Protein AF-A0A8I1T5W2-F1 (afdb_monomer)

Secondary structure (DSSP, 8-state):
-HHHHHHHHHHHHHHHHHHHHHHH-HHHHH---HHHHHHHHHTT--SS--EEETTEEEEEETTTEEEEEEE-TTSEEEEEESS-TT-EEEEE--HHHH----

Sequence (102 aa):
MKIAGIVAAMVVTLAFLCLLVLVTRPAVLLGVSDSSLASSVNGGSTSERCQSSSGEWICPVEGVGAYRVWVDWMGCWKGVRVDDPSARIDGCIELGDIVTFD

Nearest PDB structures (foldseek):
  6ksv-assembly1_A  TM=7.015E-01  e=4.685E-01  Streptomyces albidoflavus
  6ksv-assembly2_B  TM=7.003E-01  e=1.120E+00  Streptomyces albidoflavus
  7sqc-assembly1_2I  TM=4.906E-01  e=2.222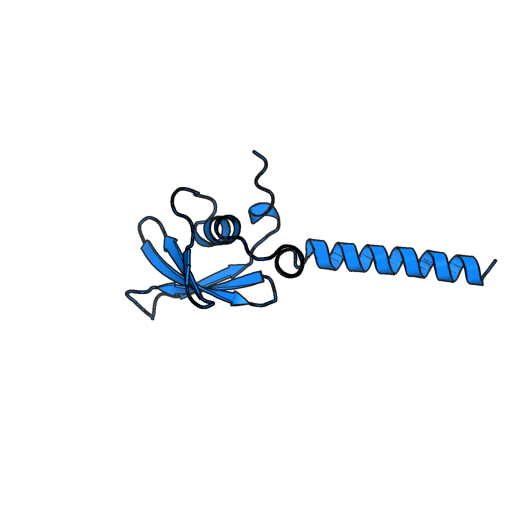E+00  Chlamydomonas reinhardtii
  4d0k-assembly1_A  TM=4.628E-01  e=1.962E+00  Thermochaetoides thermophila
  7uve-assembly1_A  TM=5.371E-01  e=3.228E+00  Drosophila melanogaster

Solvent-accessible surface area (backbone atoms only — not comparable to full-atom values): 5824 Å² total; per-residue (Å²): 113,72,67,61,54,51,52,52,49,51,54,53,52,50,53,50,50,53,49,49,46,51,73,72,29,49,38,65,77,70,55,84,46,47,61,34,52,19,22,52,76,50,73,63,56,78,89,51,64,28,44,83,54,98,89,34,30,44,32,59,33,89,99,77,48,48,23,45,32,43,70,47,83,68,30,33,36,41,29,30,28,74,91,42,78,85,49,68,50,71,54,59,65,49,70,71,42,70,57,72,82,125

Foldseek 3Di:
DVVVVVVVVVVVVVVVVVVVCCQQAVCLPPPDDQQLVQCFVQVHDRPWTWDDDPQWTWHAHPPPGIWTWHADSRQKIKTAHPVHRVDIDIDGRHPCSVDPPD

Structure (mmCIF, N/CA/C/O backbone):
data_AF-A0A8I1T5W2-F1
#
_entry.id   AF-A0A8I1T5W2-F1
#
loop_
_atom_site.group_PDB
_atom_site.id
_atom_site.type_symbol
_atom_site.label_atom_id
_atom_site.label_alt_id
_atom_site.label_comp_id
_atom_site.label_asym_id
_atom_site.label_entity_id
_atom_site.label_seq_id
_atom_site.pdbx_PDB_ins_code
_atom_site.Cartn_x
_atom_site.Cartn_y
_atom_site.Cartn_z
_atom_site.occupancy
_atom_site.B_iso_or_equiv
_atom_site.auth_seq_id
_atom_site.auth_comp_id
_atom_site.auth_asym_id
_atom_site.auth_at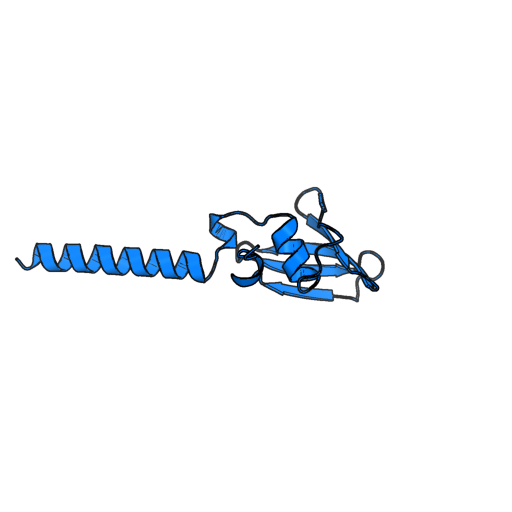om_id
_atom_site.pdbx_PDB_model_num
ATOM 1 N N . MET A 1 1 ? -22.916 -5.011 41.433 1.00 55.66 1 MET A N 1
ATOM 2 C CA . MET A 1 1 ? -21.557 -4.497 41.124 1.00 55.66 1 MET A CA 1
ATOM 3 C C . MET A 1 1 ? -20.782 -5.361 40.123 1.00 55.66 1 MET A C 1
ATOM 5 O O . MET A 1 1 ? -20.216 -4.790 39.206 1.00 55.66 1 MET A O 1
ATOM 9 N N . LYS A 1 2 ? -20.795 -6.703 40.209 1.00 61.50 2 LYS A N 1
ATOM 10 C CA . LYS A 1 2 ? -20.063 -7.584 39.266 1.00 61.50 2 LYS A CA 1
ATOM 11 C C . LYS A 1 2 ? -20.465 -7.427 37.788 1.00 61.50 2 LYS A C 1
ATOM 13 O O . LYS A 1 2 ? -19.601 -7.356 36.929 1.00 61.50 2 LYS A O 1
ATOM 18 N N . ILE A 1 3 ? -21.764 -7.304 37.507 1.00 70.06 3 ILE A N 1
ATOM 19 C CA . ILE A 1 3 ? -22.289 -7.189 36.134 1.00 70.06 3 ILE A CA 1
ATOM 20 C C . ILE A 1 3 ? -21.867 -5.859 35.485 1.00 70.06 3 ILE A C 1
ATOM 22 O O . ILE A 1 3 ? -21.450 -5.844 34.335 1.00 70.06 3 ILE A O 1
ATOM 26 N N . ALA A 1 4 ? -21.883 -4.759 36.245 1.00 71.62 4 ALA A N 1
ATOM 27 C CA . ALA A 1 4 ? -21.449 -3.448 35.758 1.00 71.62 4 ALA A CA 1
ATOM 28 C C . ALA A 1 4 ? -19.953 -3.421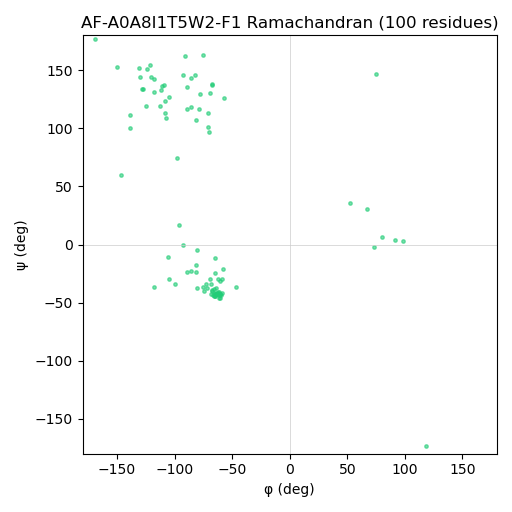 35.392 1.00 71.62 4 ALA A C 1
ATOM 30 O O . ALA A 1 4 ? -19.583 -2.831 34.383 1.00 71.62 4 ALA A O 1
ATOM 31 N N . GLY A 1 5 ? -19.105 -4.114 36.165 1.00 75.62 5 GLY A N 1
ATOM 32 C CA . GLY A 1 5 ? -17.681 -4.258 35.844 1.00 75.62 5 GLY A CA 1
ATOM 33 C C . GLY A 1 5 ? -17.430 -5.059 34.563 1.00 75.62 5 GLY A C 1
ATOM 34 O O . GLY A 1 5 ? -16.571 -4.690 33.770 1.00 75.62 5 GLY A O 1
ATOM 35 N N . ILE A 1 6 ? -18.218 -6.112 34.321 1.00 81.50 6 ILE A N 1
ATOM 36 C CA . ILE A 1 6 ? -18.117 -6.935 33.103 1.00 81.50 6 ILE A CA 1
ATOM 37 C C . ILE A 1 6 ? -18.563 -6.145 31.867 1.00 81.50 6 ILE A C 1
ATOM 39 O O . ILE A 1 6 ? -17.902 -6.199 30.832 1.00 81.50 6 ILE A O 1
ATOM 43 N N . VAL A 1 7 ? -19.653 -5.379 31.974 1.00 82.69 7 VAL A N 1
ATOM 44 C CA . VAL A 1 7 ? -20.141 -4.535 30.873 1.00 82.69 7 VAL A CA 1
ATOM 45 C C . VAL A 1 7 ? -19.129 -3.437 30.542 1.00 82.69 7 VAL A C 1
ATOM 47 O O . VAL A 1 7 ? -18.804 -3.248 29.374 1.00 82.69 7 VAL A O 1
ATOM 50 N N . ALA A 1 8 ? -18.567 -2.765 31.551 1.00 81.44 8 ALA A N 1
ATOM 51 C CA . ALA A 1 8 ? -17.534 -1.752 31.338 1.00 81.44 8 ALA A CA 1
ATOM 52 C C . ALA A 1 8 ? -16.274 -2.342 30.680 1.00 81.44 8 ALA A C 1
ATOM 54 O O . ALA A 1 8 ? -15.754 -1.762 29.729 1.00 81.44 8 ALA A O 1
ATOM 55 N N . ALA A 1 9 ? -15.825 -3.520 31.128 1.00 83.19 9 ALA A N 1
ATOM 56 C CA . ALA A 1 9 ? -14.694 -4.214 30.521 1.00 83.19 9 ALA A CA 1
ATOM 57 C C . ALA A 1 9 ? -14.965 -4.561 29.049 1.00 83.19 9 ALA A C 1
ATOM 59 O O . ALA A 1 9 ? -14.129 -4.265 28.202 1.00 83.19 9 ALA A O 1
ATOM 60 N N . MET A 1 10 ? -16.149 -5.096 28.723 1.00 85.62 10 MET A N 1
ATOM 61 C CA . MET A 1 10 ? -16.514 -5.404 27.3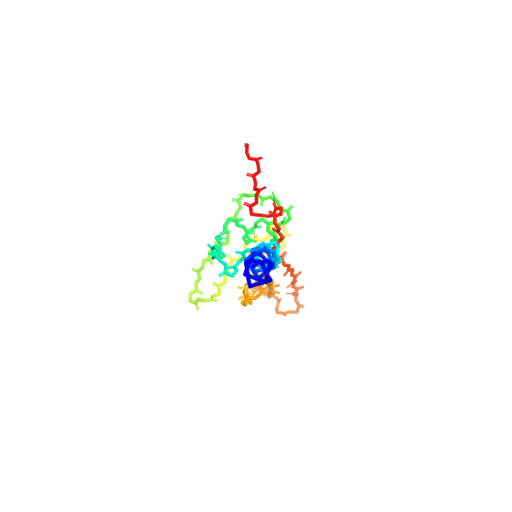36 1.00 85.62 10 MET A CA 1
ATOM 62 C C . MET A 1 10 ? -16.522 -4.168 26.436 1.00 85.62 10 MET A C 1
ATOM 64 O O . MET A 1 10 ? -16.010 -4.239 25.323 1.00 85.62 10 MET A O 1
ATOM 68 N N . VAL A 1 11 ? -17.053 -3.036 26.905 1.00 87.88 11 VAL A N 1
ATOM 69 C CA . VAL A 1 11 ? -17.068 -1.790 26.119 1.00 87.88 11 VAL A CA 1
ATOM 70 C C . VAL A 1 11 ? -15.646 -1.297 25.847 1.00 87.88 11 VAL A C 1
ATOM 72 O O . VAL A 1 11 ? -15.338 -0.927 24.716 1.00 87.88 11 VAL A O 1
ATOM 75 N N . VAL A 1 12 ? -14.760 -1.342 26.846 1.00 86.75 12 VAL A N 1
ATOM 76 C CA . VAL A 1 12 ? -13.353 -0.939 26.683 1.00 86.75 12 VAL A CA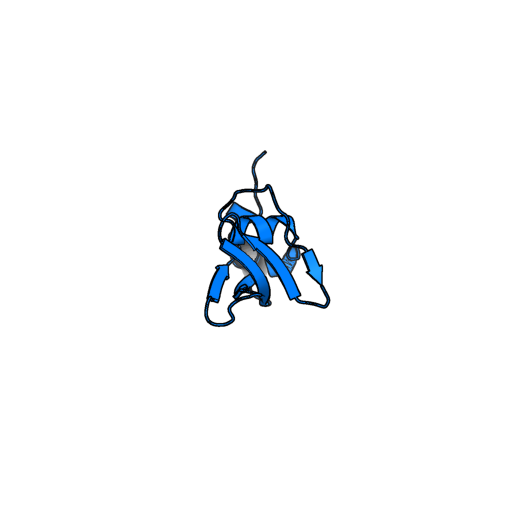 1
ATOM 77 C C . VAL A 1 12 ? -12.619 -1.876 25.724 1.00 86.75 12 VAL A C 1
ATOM 79 O O . VAL A 1 12 ? -11.912 -1.405 24.836 1.00 86.75 12 VAL A O 1
ATOM 82 N N . THR A 1 13 ? -12.811 -3.192 25.845 1.00 86.50 13 THR A N 1
ATOM 83 C CA . THR A 1 13 ? -12.207 -4.164 24.922 1.00 86.50 13 THR A CA 1
ATOM 84 C C . THR A 1 13 ? -12.720 -3.969 23.497 1.00 86.50 13 THR A C 1
ATOM 86 O O . THR A 1 13 ? -11.927 -3.989 22.561 1.00 86.50 13 THR A O 1
ATOM 89 N N . LEU A 1 14 ? -14.019 -3.720 23.320 1.00 85.69 14 LEU A N 1
ATOM 90 C CA . LEU A 1 14 ? -14.609 -3.472 22.006 1.00 85.69 14 LEU A CA 1
ATOM 91 C C . LEU A 1 14 ? -14.068 -2.178 21.383 1.00 85.69 14 LEU A C 1
ATOM 93 O O . LEU A 1 14 ? -13.679 -2.178 20.220 1.00 85.69 14 LEU A O 1
ATOM 97 N N . ALA A 1 15 ? -13.971 -1.099 22.163 1.00 84.12 15 ALA A N 1
ATOM 98 C CA . ALA A 1 15 ? -13.383 0.160 21.710 1.00 84.12 15 ALA A CA 1
ATOM 99 C C . ALA A 1 15 ? -11.909 -0.010 21.306 1.00 84.12 15 ALA A C 1
ATOM 101 O O . ALA A 1 15 ? -11.489 0.508 20.273 1.00 84.12 15 ALA A O 1
ATOM 102 N N . PHE A 1 16 ? -11.140 -0.783 22.076 1.00 83.94 16 PHE A N 1
ATOM 103 C CA . PHE A 1 16 ? -9.745 -1.086 21.765 1.00 83.94 16 PHE A CA 1
ATOM 104 C C . PHE A 1 16 ? -9.606 -1.913 20.480 1.00 83.94 16 PHE A C 1
ATOM 106 O O . PHE A 1 16 ? -8.752 -1.618 19.651 1.00 83.94 16 PHE A O 1
ATOM 113 N N . LEU A 1 17 ? -10.476 -2.904 20.268 1.00 79.56 17 LEU A N 1
ATOM 114 C CA . LEU A 1 17 ? -10.509 -3.682 19.027 1.00 79.56 17 LEU A CA 1
ATOM 115 C C . LEU A 1 17 ? -10.890 -2.816 17.822 1.00 79.56 17 LEU A C 1
ATOM 117 O O . LEU A 1 17 ? -10.247 -2.922 16.782 1.00 79.56 17 LEU A O 1
ATOM 121 N N . CYS A 1 18 ? -11.873 -1.924 17.957 1.00 73.88 18 CYS A N 1
ATOM 122 C CA . CYS A 1 18 ? -12.217 -0.970 16.901 1.00 73.88 18 CYS A CA 1
ATOM 123 C C . CYS A 1 18 ? -11.038 -0.047 16.565 1.00 73.88 18 CYS A C 1
ATOM 125 O O . CYS A 1 18 ? -10.749 0.161 15.390 1.00 73.88 18 CYS A O 1
ATOM 127 N N . LEU A 1 19 ? -10.323 0.456 17.576 1.00 73.31 19 LEU A N 1
ATOM 128 C CA . LEU A 1 19 ? -9.104 1.244 17.376 1.00 73.31 19 LEU A CA 1
ATOM 129 C C . LEU A 1 19 ? -8.006 0.435 16.684 1.00 73.31 19 LEU A C 1
ATOM 131 O O . LEU A 1 19 ? -7.381 0.938 15.759 1.00 73.31 19 LEU A O 1
ATOM 135 N N . LEU A 1 20 ? -7.797 -0.825 17.064 1.00 69.19 20 LEU A N 1
ATOM 136 C CA . LEU A 1 20 ? -6.837 -1.690 16.380 1.00 69.19 20 LEU A CA 1
ATOM 137 C C . LEU A 1 20 ? -7.222 -1.927 14.919 1.00 69.19 20 LEU A C 1
ATOM 139 O O . LEU A 1 20 ? -6.351 -1.896 14.057 1.00 69.19 20 LEU A O 1
ATOM 143 N N . VAL A 1 21 ? -8.504 -2.128 14.610 1.00 65.25 21 VAL A N 1
ATOM 144 C CA . VAL A 1 21 ? -8.974 -2.268 13.221 1.00 65.25 21 VAL A CA 1
ATOM 145 C C . VAL A 1 21 ? -8.754 -0.971 12.438 1.00 65.25 21 VAL A C 1
ATOM 147 O O . VAL A 1 21 ? -8.253 -1.025 11.320 1.00 65.25 21 VAL A O 1
ATOM 150 N N . LEU A 1 22 ? -9.04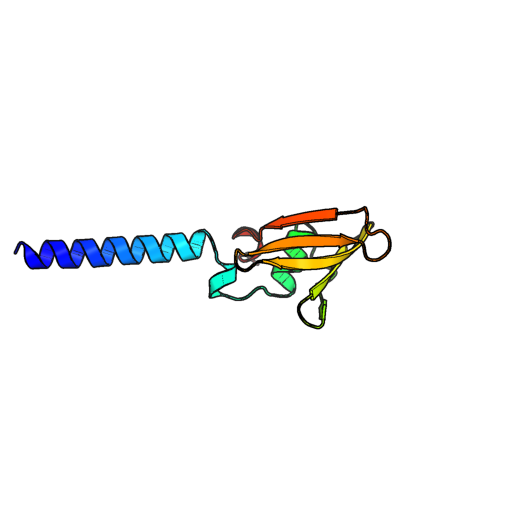8 0.187 13.037 1.00 61.31 22 LEU A N 1
ATOM 151 C CA . LEU A 1 22 ? -8.791 1.503 12.441 1.00 61.31 22 LEU A CA 1
ATOM 152 C C . LEU A 1 22 ? -7.302 1.724 12.144 1.00 61.31 22 LEU A C 1
ATOM 154 O O . LEU A 1 22 ? -6.956 2.210 11.073 1.00 61.31 22 LEU A O 1
ATOM 158 N N . VAL A 1 23 ? -6.427 1.343 13.078 1.00 61.84 23 VAL A N 1
ATOM 159 C CA . VAL A 1 23 ? -4.973 1.525 12.958 1.00 61.84 23 VAL A CA 1
ATOM 160 C C . VAL A 1 23 ? -4.352 0.519 11.987 1.00 61.84 23 VAL A C 1
ATOM 162 O O . VAL A 1 23 ? -3.433 0.861 11.254 1.00 61.84 23 VAL A O 1
ATOM 165 N N . THR A 1 24 ? -4.841 -0.721 11.956 1.00 59.88 24 THR A N 1
ATOM 166 C CA . THR A 1 24 ? -4.267 -1.777 11.104 1.00 59.88 24 THR A CA 1
ATOM 167 C C . THR A 1 24 ? -4.826 -1.789 9.687 1.00 59.88 24 THR A C 1
ATOM 169 O O . THR A 1 24 ? -4.191 -2.361 8.805 1.00 59.88 24 THR A O 1
ATOM 172 N N . ARG A 1 25 ? -6.024 -1.235 9.455 1.00 58.75 25 ARG A N 1
ATOM 173 C CA . ARG A 1 25 ? -6.742 -1.352 8.173 1.00 58.75 25 ARG A CA 1
ATOM 174 C C . ARG A 1 25 ? -7.558 -0.097 7.844 1.00 58.75 25 ARG A C 1
ATOM 176 O O . ARG A 1 25 ? -8.774 -0.186 7.658 1.00 58.75 25 ARG A O 1
ATOM 183 N N . PRO A 1 26 ? -6.916 1.075 7.725 1.00 49.84 26 PRO A N 1
ATOM 184 C CA . PRO A 1 26 ? -7.619 2.320 7.419 1.00 49.84 26 PRO A CA 1
ATOM 185 C C . PRO A 1 26 ? -8.347 2.262 6.061 1.00 49.84 26 PRO A C 1
ATOM 187 O O . PRO A 1 26 ? -9.446 2.799 5.923 1.00 49.84 26 PRO A O 1
ATOM 190 N N . ALA A 1 27 ? -7.804 1.507 5.097 1.00 51.19 27 ALA A N 1
ATOM 191 C CA . ALA A 1 27 ? -8.402 1.294 3.778 1.00 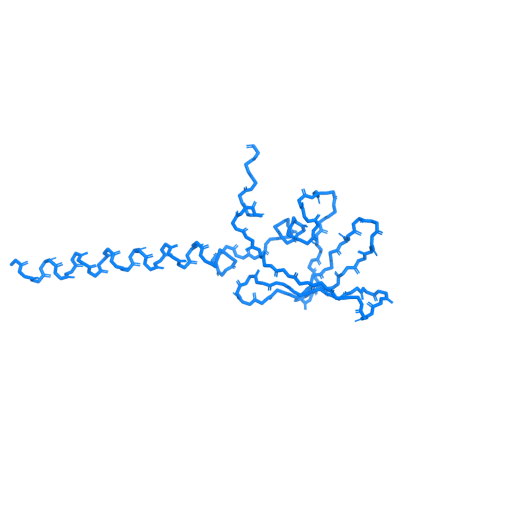51.19 27 ALA A CA 1
ATOM 192 C C . ALA A 1 27 ? -9.774 0.589 3.814 1.00 51.19 27 ALA A C 1
ATOM 194 O O . ALA A 1 27 ? -10.614 0.853 2.955 1.00 51.19 27 ALA A O 1
ATOM 195 N N . VAL A 1 28 ? -10.033 -0.263 4.818 1.00 46.31 28 VAL A N 1
ATOM 196 C CA . VAL A 1 28 ? -11.323 -0.970 4.974 1.00 46.31 28 VAL A CA 1
ATOM 197 C C . VAL A 1 28 ? -12.448 -0.006 5.354 1.00 46.31 28 VAL A C 1
ATOM 199 O O . VAL A 1 28 ? -13.605 -0.253 5.023 1.00 46.31 28 VAL A O 1
ATOM 202 N N . LEU A 1 29 ? -12.125 1.082 6.058 1.00 45.31 29 LEU A N 1
ATOM 203 C CA . LEU A 1 29 ? -13.120 1.988 6.636 1.00 45.31 29 LEU A CA 1
ATOM 204 C C . LEU A 1 29 ? -13.267 3.304 5.868 1.00 45.31 29 LEU A C 1
ATOM 206 O O . LEU A 1 29 ? -14.358 3.868 5.867 1.00 45.31 29 LEU A O 1
ATOM 210 N N . LEU A 1 30 ? -12.208 3.786 5.214 1.00 53.06 30 LEU A N 1
ATOM 211 C CA . LEU A 1 30 ? -12.207 5.093 4.544 1.00 53.06 30 LEU A CA 1
ATOM 212 C C . LEU A 1 30 ? -12.279 5.008 3.013 1.00 53.06 30 LEU A C 1
ATOM 214 O O . LEU A 1 30 ? -12.545 6.017 2.365 1.00 53.06 30 LEU A O 1
ATOM 218 N N . GLY A 1 31 ? -12.110 3.813 2.438 1.00 53.97 31 GLY A N 1
ATOM 219 C CA . GLY A 1 31 ? -11.964 3.645 0.996 1.00 53.97 31 GLY A CA 1
ATOM 220 C C . GLY A 1 31 ? -10.580 4.091 0.520 1.00 53.97 31 GLY A C 1
ATOM 221 O O . GLY A 1 31 ? -9.958 4.995 1.074 1.00 53.97 31 GLY A O 1
ATOM 222 N N . VAL A 1 32 ? -10.062 3.417 -0.502 1.00 60.34 32 VAL A N 1
ATOM 223 C CA . VAL A 1 32 ? -8.773 3.768 -1.104 1.00 60.34 32 VAL A CA 1
ATOM 224 C C . VAL A 1 32 ? -8.991 4.969 -2.019 1.00 60.34 32 VAL A C 1
ATOM 226 O O . VAL A 1 32 ? -9.750 4.870 -2.981 1.00 60.34 32 VAL A O 1
ATOM 229 N N . SER A 1 33 ? -8.362 6.101 -1.705 1.00 64.12 33 SER A N 1
ATOM 230 C CA . SER A 1 33 ? -8.435 7.318 -2.516 1.00 64.12 33 SER A CA 1
ATOM 231 C C . SER A 1 33 ? -7.285 7.387 -3.524 1.00 64.12 33 SER A C 1
ATOM 233 O O . SER A 1 33 ? -6.161 6.986 -3.222 1.00 64.12 33 SER A O 1
ATOM 235 N N . ASP A 1 34 ? -7.548 7.956 -4.702 1.00 64.31 34 ASP A N 1
ATOM 236 C CA . ASP A 1 34 ? -6.598 8.138 -5.812 1.00 64.31 34 ASP A CA 1
ATOM 237 C C . ASP A 1 34 ? -5.244 8.712 -5.356 1.00 64.31 34 ASP A C 1
ATOM 239 O O . ASP A 1 34 ? -4.189 8.354 -5.880 1.00 64.31 34 ASP A O 1
ATOM 243 N N . SER A 1 35 ? -5.278 9.614 -4.369 1.00 62.34 35 SER A N 1
ATOM 244 C CA . SER A 1 35 ? -4.114 10.311 -3.822 1.00 62.34 35 SER A CA 1
ATOM 245 C C . SER A 1 35 ? -3.319 9.489 -2.807 1.00 62.34 35 SER A C 1
ATOM 247 O O . SER A 1 35 ? -2.095 9.569 -2.814 1.00 62.34 35 SER A O 1
ATOM 249 N N . SER A 1 36 ? -3.979 8.692 -1.958 1.00 65.88 36 SER A N 1
ATOM 250 C CA . SER A 1 36 ? -3.284 7.829 -0.986 1.00 65.88 36 SER A CA 1
ATOM 251 C C . SER A 1 36 ? -2.598 6.657 -1.683 1.00 65.88 36 SER A C 1
ATOM 253 O O . SER A 1 36 ? -1.463 6.315 -1.356 1.00 65.88 36 SER A O 1
ATOM 255 N N . LEU A 1 37 ? -3.239 6.105 -2.720 1.00 70.12 37 LEU A N 1
ATOM 256 C CA . LEU A 1 37 ? -2.623 5.079 -3.554 1.00 70.12 37 LEU A CA 1
ATOM 257 C C . LEU A 1 37 ? -1.444 5.641 -4.357 1.00 70.12 37 LEU A C 1
ATOM 259 O O . LEU A 1 37 ? -0.391 5.013 -4.392 1.00 70.12 37 LEU A O 1
ATOM 263 N N . ALA A 1 38 ? -1.584 6.835 -4.945 1.00 69.56 38 ALA A N 1
ATOM 264 C CA . ALA A 1 38 ? -0.481 7.490 -5.649 1.00 69.56 38 ALA A CA 1
ATOM 265 C C . ALA A 1 38 ? 0.704 7.780 -4.717 1.00 69.56 38 ALA A C 1
ATOM 267 O O . ALA A 1 38 ? 1.841 7.513 -5.091 1.00 69.56 38 ALA A O 1
ATOM 268 N N . SER A 1 39 ? 0.445 8.254 -3.493 1.00 71.75 39 SER A N 1
ATOM 269 C CA . SER A 1 39 ? 1.489 8.486 -2.488 1.00 71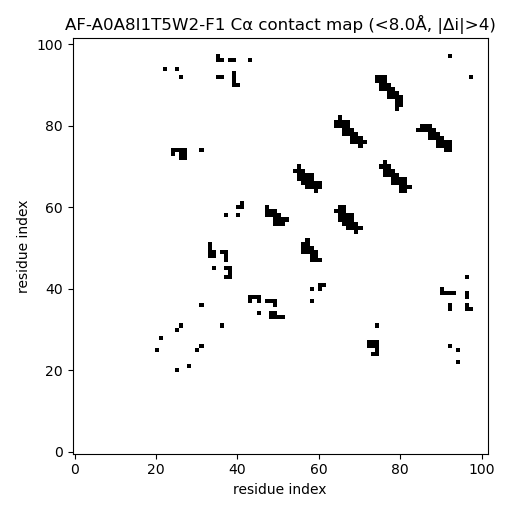.75 39 SER A CA 1
ATOM 270 C C . SER A 1 39 ? 2.223 7.196 -2.118 1.00 71.75 39 SER A C 1
ATOM 272 O O . SER A 1 39 ? 3.449 7.175 -2.124 1.00 71.75 39 SER A O 1
ATOM 274 N N . SER A 1 40 ? 1.490 6.108 -1.870 1.00 72.06 40 SER A N 1
ATOM 275 C CA . SER A 1 40 ? 2.078 4.815 -1.499 1.00 72.06 40 SER A CA 1
ATOM 276 C C . SER A 1 40 ? 2.875 4.181 -2.653 1.00 72.06 40 SER A C 1
ATOM 278 O O . SER A 1 40 ? 3.956 3.640 -2.438 1.00 72.06 40 SER A O 1
ATOM 280 N N . VAL A 1 41 ? 2.388 4.293 -3.897 1.00 75.69 41 VAL A N 1
ATOM 281 C CA . VAL A 1 41 ? 3.051 3.740 -5.096 1.00 75.69 41 VAL A CA 1
ATOM 282 C C . VAL A 1 41 ? 4.282 4.558 -5.510 1.00 75.69 41 VAL A C 1
ATOM 284 O O . VAL A 1 41 ? 5.296 3.967 -5.879 1.00 75.69 41 VAL A O 1
ATOM 287 N N . ASN A 1 42 ? 4.222 5.893 -5.427 1.00 72.88 42 ASN A N 1
ATOM 288 C CA . ASN A 1 42 ? 5.327 6.791 -5.799 1.00 72.88 42 ASN A CA 1
ATOM 289 C C . ASN A 1 42 ? 6.255 7.167 -4.635 1.00 72.88 42 ASN A C 1
ATOM 291 O O . ASN A 1 42 ? 7.211 7.915 -4.835 1.00 72.88 42 ASN A O 1
ATOM 295 N N . GLY A 1 43 ? 6.002 6.674 -3.420 1.00 63.03 43 GLY A N 1
ATOM 296 C CA . GLY A 1 43 ? 6.811 6.999 -2.242 1.00 63.03 43 GLY A CA 1
ATOM 297 C C . GLY A 1 43 ? 6.704 8.464 -1.795 1.00 63.03 43 GLY A C 1
ATOM 298 O O . GLY A 1 43 ? 7.668 9.012 -1.265 1.00 63.03 43 GLY A O 1
ATOM 299 N N . GLY A 1 44 ? 5.552 9.107 -2.017 1.00 53.91 44 GLY A N 1
ATOM 300 C CA . GLY A 1 44 ? 5.241 10.445 -1.499 1.00 53.91 44 GLY A CA 1
ATOM 301 C C . GLY A 1 44 ? 5.440 11.625 -2.460 1.00 53.91 44 GLY A C 1
ATOM 302 O O . GLY A 1 44 ? 5.207 12.763 -2.050 1.00 53.91 44 GLY A O 1
ATOM 303 N N . SER A 1 45 ? 5.819 11.414 -3.729 1.00 52.72 45 SER A N 1
ATOM 304 C CA . SER A 1 45 ? 5.810 12.482 -4.746 1.00 52.72 45 SER A CA 1
ATOM 305 C C . SER A 1 45 ? 4.449 12.555 -5.462 1.00 52.72 45 SER A C 1
ATOM 307 O O . SER A 1 45 ? 3.977 11.616 -6.099 1.00 52.72 45 SER A O 1
ATOM 309 N N . THR A 1 46 ? 3.763 13.687 -5.299 1.00 53.06 46 THR A N 1
ATOM 310 C CA . THR A 1 46 ? 2.321 13.873 -5.557 1.00 53.06 46 THR A CA 1
ATOM 311 C C . THR A 1 46 ? 1.971 14.461 -6.932 1.00 53.06 46 THR A C 1
ATOM 313 O O . THR A 1 46 ? 0.853 14.944 -7.124 1.00 53.06 46 THR A O 1
ATOM 316 N N . SER A 1 47 ? 2.887 14.452 -7.904 1.00 56.00 47 SER A N 1
ATOM 317 C CA . SER A 1 47 ? 2.669 15.121 -9.198 1.00 56.00 47 SER A CA 1
ATOM 318 C C . SER A 1 47 ? 1.660 14.401 -10.101 1.00 56.00 47 SER A C 1
ATOM 320 O O . SER A 1 47 ? 0.888 15.069 -10.790 1.00 56.00 47 SER A O 1
ATOM 322 N N . GLU A 1 48 ? 1.593 13.067 -10.066 1.00 66.44 48 GLU A N 1
ATOM 323 C CA . GLU A 1 48 ? 0.698 12.279 -10.922 1.00 66.44 48 GLU A CA 1
ATOM 324 C C . GLU A 1 48 ? -0.208 11.356 -10.088 1.00 66.44 48 GLU A C 1
ATOM 326 O O . GLU A 1 48 ? 0.254 10.501 -9.334 1.00 66.44 48 GLU A O 1
ATOM 331 N N . ARG A 1 49 ? -1.531 11.555 -10.188 1.00 71.62 49 ARG A N 1
ATOM 332 C CA . ARG A 1 49 ? -2.536 10.771 -9.447 1.00 71.62 49 ARG A CA 1
ATOM 333 C C . ARG A 1 49 ? -2.835 9.450 -10.156 1.00 71.62 49 ARG A C 1
ATOM 335 O O . ARG A 1 49 ? -2.888 9.410 -11.386 1.00 71.62 49 ARG A O 1
ATOM 342 N N . CYS A 1 50 ? -3.118 8.400 -9.385 1.00 76.62 50 CYS A N 1
ATOM 343 C CA . CYS A 1 50 ? -3.626 7.148 -9.938 1.00 76.62 50 CYS A CA 1
ATOM 344 C C . CYS A 1 50 ? -5.040 7.352 -10.494 1.00 76.62 50 CYS A C 1
ATOM 346 O O . CYS A 1 50 ? -5.873 7.995 -9.859 1.00 76.62 50 CYS A O 1
ATOM 348 N N . GLN A 1 51 ? -5.333 6.774 -11.656 1.00 80.25 51 GLN A N 1
ATOM 349 C CA . GLN A 1 51 ? -6.666 6.814 -12.258 1.00 80.25 51 GLN A CA 1
ATOM 350 C C . GLN A 1 51 ? -7.366 5.467 -12.087 1.00 80.25 51 GLN A C 1
ATOM 352 O O . GLN A 1 51 ? -6.816 4.431 -12.463 1.00 80.25 51 GLN A O 1
ATOM 357 N N . SER A 1 52 ? -8.583 5.472 -11.542 1.00 75.75 52 SER A N 1
ATOM 358 C CA . SER A 1 52 ? -9.402 4.261 -11.443 1.00 75.75 52 SER A CA 1
ATOM 359 C C . SER A 1 52 ? -10.041 3.924 -12.792 1.00 75.75 52 SER A C 1
ATOM 361 O O . SER A 1 52 ? -10.678 4.771 -13.419 1.00 75.75 52 SER A O 1
ATOM 363 N N . SER A 1 53 ? -9.908 2.676 -13.236 1.00 70.56 53 SER A N 1
ATOM 364 C CA . SER A 1 53 ? -10.571 2.143 -14.423 1.00 70.56 53 SER A CA 1
ATOM 365 C C . SER A 1 53 ? -11.074 0.725 -14.152 1.00 70.56 53 SER A C 1
ATOM 367 O O . SER A 1 53 ? -10.300 -0.215 -13.990 1.00 70.56 53 SER A O 1
ATOM 369 N N . SER A 1 54 ? -12.400 0.553 -14.097 1.00 66.56 54 SER A N 1
ATOM 370 C CA . SER A 1 54 ? -13.066 -0.762 -14.012 1.00 66.56 54 SER A CA 1
ATOM 371 C C . SER A 1 54 ? -12.579 -1.705 -12.890 1.00 66.56 54 SER A C 1
ATOM 373 O O . SER A 1 54 ? -12.551 -2.918 -13.073 1.00 66.56 54 SER A O 1
ATOM 375 N N . GLY A 1 55 ? -12.225 -1.166 -11.717 1.00 66.56 55 GLY A N 1
ATOM 376 C CA . GLY A 1 55 ? -11.766 -1.960 -10.562 1.00 66.56 55 GLY A CA 1
ATOM 377 C C . GLY A 1 55 ? -10.250 -2.164 -10.487 1.00 66.56 55 GLY A C 1
ATOM 378 O O . GLY A 1 55 ? -9.764 -2.831 -9.576 1.00 66.56 55 GLY A O 1
ATOM 379 N N . GLU A 1 56 ? -9.506 -1.558 -11.408 1.00 75.88 56 GLU A N 1
ATOM 380 C CA . GLU A 1 56 ? -8.047 -1.503 -11.418 1.00 75.88 56 GLU A CA 1
ATOM 381 C C . GLU A 1 56 ? -7.601 -0.039 -11.395 1.00 75.88 56 GLU A C 1
ATOM 383 O O . GLU A 1 56 ? -8.326 0.855 -11.834 1.00 75.88 56 GLU A O 1
ATOM 388 N N . TRP A 1 57 ? -6.404 0.218 -10.887 1.00 82.81 57 TRP A N 1
ATOM 389 C CA . TRP A 1 57 ? -5.816 1.551 -10.838 1.00 82.81 57 TRP A CA 1
ATOM 390 C C . TRP A 1 57 ? -4.664 1.640 -11.821 1.00 82.81 57 TRP A C 1
ATOM 392 O O . TRP A 1 57 ? -3.858 0.723 -11.910 1.00 82.81 57 TRP A O 1
ATOM 402 N N . ILE A 1 58 ? -4.555 2.737 -12.556 1.00 86.88 58 ILE A N 1
ATOM 403 C CA . ILE A 1 58 ? -3.387 3.021 -13.386 1.00 86.88 58 ILE A CA 1
ATOM 404 C C . ILE A 1 58 ? -2.606 4.133 -12.700 1.00 86.88 58 ILE A C 1
ATOM 406 O O . ILE A 1 58 ? -3.067 5.271 -12.640 1.00 86.88 58 ILE A O 1
ATOM 410 N N . CYS A 1 59 ? -1.450 3.778 -12.151 1.00 85.00 59 CYS A N 1
ATOM 411 C CA . CYS A 1 59 ? -0.581 4.665 -11.391 1.00 85.00 59 CYS A CA 1
ATOM 412 C C . CYS A 1 59 ? 0.678 4.978 -12.210 1.00 85.00 59 CYS A C 1
ATOM 414 O O . CYS A 1 59 ? 1.470 4.066 -12.475 1.00 85.00 59 CYS A O 1
ATOM 416 N N . PRO A 1 60 ? 0.872 6.232 -12.646 1.00 83.62 60 PRO A N 1
ATOM 417 C CA . PRO A 1 60 ? 2.125 6.667 -13.252 1.00 83.62 60 PRO A CA 1
ATOM 418 C C . PRO A 1 60 ? 3.234 6.705 -12.198 1.00 83.62 60 PRO A C 1
ATOM 420 O O . PRO A 1 60 ? 3.033 7.285 -11.131 1.00 83.62 60 PRO A O 1
ATOM 423 N N . VAL A 1 61 ? 4.387 6.105 -12.498 1.00 80.56 61 VAL A N 1
ATOM 424 C CA . VAL A 1 61 ? 5.594 6.189 -11.668 1.00 80.56 61 VAL A CA 1
ATOM 425 C C . VAL A 1 61 ? 6.663 6.973 -12.413 1.00 80.56 61 VAL A C 1
ATOM 427 O O . VAL A 1 61 ? 7.103 6.574 -13.499 1.00 80.56 61 VAL A O 1
ATOM 430 N N . GLU A 1 62 ? 7.078 8.093 -11.824 1.00 77.69 62 GLU A N 1
ATOM 431 C CA . GLU A 1 62 ? 8.029 9.024 -12.429 1.00 77.69 62 GLU A CA 1
ATOM 432 C C . GLU A 1 62 ? 9.341 8.308 -12.789 1.00 77.69 62 GLU A C 1
ATOM 434 O O . GLU A 1 62 ? 9.951 7.619 -11.973 1.00 77.69 62 GLU A O 1
ATOM 439 N N . GLY A 1 63 ? 9.760 8.427 -14.052 1.00 76.25 63 GLY A N 1
ATOM 440 C CA . GLY A 1 63 ? 10.992 7.811 -14.556 1.00 76.25 63 GLY A CA 1
ATOM 441 C C . GLY A 1 63 ? 10.948 6.289 -14.758 1.00 76.25 63 GLY A C 1
ATOM 442 O O . GLY A 1 63 ? 11.926 5.734 -15.257 1.00 76.25 63 GLY A O 1
ATOM 443 N N . VAL A 1 64 ? 9.841 5.613 -14.425 1.00 80.94 64 VAL A N 1
ATOM 444 C CA . VAL A 1 64 ? 9.708 4.147 -14.550 1.00 80.94 64 VAL A CA 1
ATOM 445 C C . VAL A 1 64 ? 8.600 3.739 -15.524 1.00 80.94 64 VAL A C 1
ATOM 447 O O . VAL A 1 64 ? 8.767 2.757 -16.243 1.00 80.94 64 VAL A O 1
ATOM 450 N N . GLY A 1 65 ? 7.488 4.476 -15.573 1.00 83.44 65 GLY A N 1
ATOM 451 C CA . GLY A 1 65 ? 6.335 4.179 -16.429 1.00 83.44 65 GLY A CA 1
ATOM 452 C C . GLY A 1 65 ? 5.054 3.904 -15.639 1.00 83.44 65 GLY A C 1
ATOM 453 O O . GLY A 1 65 ? 5.004 4.073 -14.424 1.00 83.44 65 GLY A O 1
ATOM 454 N N . ALA A 1 66 ? 3.989 3.496 -16.331 1.00 87.06 66 ALA A N 1
ATOM 455 C CA . ALA A 1 66 ? 2.685 3.269 -15.710 1.00 87.06 66 ALA A CA 1
ATOM 456 C C . ALA A 1 66 ? 2.533 1.833 -15.189 1.00 87.06 66 ALA A C 1
ATOM 458 O O . ALA A 1 66 ? 2.832 0.865 -15.896 1.00 87.06 66 ALA A O 1
ATOM 459 N N . TYR A 1 67 ? 1.993 1.700 -13.980 1.00 86.44 67 TYR A N 1
ATOM 460 C CA . TYR A 1 67 ? 1.650 0.426 -13.361 1.00 86.44 67 TYR A CA 1
ATOM 461 C C . TYR A 1 67 ? 0.142 0.260 -13.259 1.00 86.44 67 TYR A C 1
ATOM 463 O O . TYR A 1 67 ? -0.579 1.170 -12.856 1.00 86.44 67 TYR A O 1
ATOM 471 N N . ARG A 1 68 ? -0.327 -0.940 -13.590 1.00 88.56 68 ARG A N 1
ATOM 472 C CA . ARG A 1 68 ? -1.674 -1.396 -13.272 1.00 88.56 68 ARG A CA 1
ATOM 473 C C . ARG A 1 68 ? -1.662 -1.984 -11.873 1.00 88.56 68 ARG A C 1
ATOM 475 O O . ARG A 1 68 ? -0.939 -2.946 -11.639 1.00 88.56 68 ARG A O 1
ATOM 482 N N . VAL A 1 69 ? -2.434 -1.397 -10.972 1.00 86.31 69 VAL A N 1
ATOM 483 C CA . VAL A 1 69 ? -2.428 -1.657 -9.539 1.00 86.31 69 VAL A CA 1
ATOM 484 C C . VAL A 1 69 ? -3.785 -2.194 -9.092 1.00 86.31 69 VAL A C 1
ATOM 486 O O . VAL A 1 69 ? -4.835 -1.626 -9.391 1.00 86.31 69 VAL A O 1
ATOM 489 N N . TRP A 1 70 ? -3.759 -3.288 -8.340 1.00 84.50 70 TRP A N 1
ATOM 490 C CA . TRP A 1 70 ? -4.917 -3.866 -7.666 1.00 84.50 70 TRP A CA 1
ATOM 491 C C . TRP A 1 70 ? -4.735 -3.711 -6.173 1.00 84.50 70 TRP A C 1
ATOM 493 O O . TRP A 1 70 ? -3.668 -4.033 -5.651 1.00 84.50 70 TRP A O 1
ATOM 503 N N . VAL A 1 71 ? -5.781 -3.255 -5.495 1.00 79.94 71 VAL A N 1
ATOM 504 C CA . VAL A 1 71 ? -5.773 -3.092 -4.044 1.00 79.94 71 VAL A CA 1
ATOM 505 C C . VAL A 1 71 ? -6.661 -4.163 -3.440 1.00 79.94 71 VAL A C 1
ATOM 507 O O . VAL A 1 71 ? -7.823 -4.309 -3.814 1.00 79.94 71 VAL A O 1
ATOM 510 N N . ASP A 1 72 ? -6.087 -4.943 -2.539 1.00 75.44 72 ASP A N 1
ATOM 511 C CA . ASP A 1 72 ? -6.795 -5.963 -1.790 1.00 75.44 72 ASP A CA 1
ATOM 512 C C . ASP A 1 72 ? -7.667 -5.328 -0.698 1.00 75.44 72 ASP A C 1
ATOM 514 O O . ASP A 1 72 ? -7.445 -4.193 -0.267 1.00 75.44 72 ASP A O 1
ATOM 518 N N . TRP A 1 73 ? -8.625 -6.095 -0.179 1.00 64.44 73 TRP A N 1
ATOM 519 C CA . TRP A 1 73 ? -9.501 -5.682 0.919 1.00 64.44 73 TRP A CA 1
ATOM 520 C C . TRP A 1 73 ? -8.719 -5.285 2.179 1.00 64.44 73 TRP A C 1
ATOM 522 O O . TRP A 1 73 ? -9.238 -4.559 3.019 1.00 64.44 73 TRP A O 1
ATOM 532 N N . MET A 1 74 ? -7.468 -5.730 2.317 1.00 66.94 74 MET A N 1
ATOM 533 C CA . MET A 1 74 ? -6.582 -5.349 3.417 1.00 66.94 74 MET A CA 1
ATOM 534 C C . MET A 1 74 ? -5.899 -3.981 3.236 1.00 66.94 74 MET A C 1
ATOM 536 O O . MET A 1 74 ? -5.203 -3.553 4.150 1.00 66.94 74 MET A O 1
ATOM 540 N N . GLY A 1 75 ? -6.069 -3.293 2.100 1.00 68.94 75 GLY A N 1
ATOM 541 C CA . GLY A 1 75 ? -5.360 -2.040 1.792 1.00 68.94 75 GLY A CA 1
ATOM 542 C C . GLY A 1 75 ? -3.928 -2.235 1.284 1.00 68.94 75 GLY A C 1
ATOM 543 O O . GLY A 1 75 ? -3.200 -1.263 1.101 1.00 68.94 75 GLY A O 1
ATOM 544 N N . CYS A 1 76 ? -3.524 -3.483 1.048 1.00 77.94 76 CYS A N 1
ATOM 545 C CA . CYS A 1 76 ? -2.288 -3.805 0.349 1.00 77.94 76 CYS A CA 1
ATOM 546 C C . CYS A 1 76 ? -2.521 -3.819 -1.152 1.00 77.94 76 CYS A C 1
ATOM 548 O O . CYS A 1 76 ? -3.571 -4.259 -1.613 1.00 77.94 76 CYS A O 1
ATOM 550 N N . TRP A 1 77 ? -1.548 -3.356 -1.918 1.00 85.12 77 TRP A N 1
ATOM 551 C CA . TRP A 1 77 ? -1.647 -3.233 -3.354 1.00 85.12 77 TRP A CA 1
ATOM 552 C C . TRP A 1 77 ? -0.529 -3.988 -4.063 1.00 85.12 77 TRP A C 1
ATOM 554 O O . TRP A 1 77 ? 0.567 -4.190 -3.543 1.00 85.12 77 TRP A O 1
ATOM 564 N N . LYS A 1 78 ? -0.836 -4.447 -5.270 1.00 87.94 78 LYS A N 1
ATOM 565 C CA . LYS A 1 78 ? 0.112 -5.093 -6.178 1.00 87.94 78 LYS A CA 1
ATOM 566 C C . LYS A 1 78 ? 0.016 -4.397 -7.513 1.00 87.94 78 LYS A C 1
ATOM 568 O O . LYS A 1 78 ? -1.091 -4.172 -7.987 1.00 87.94 78 LYS A O 1
ATOM 573 N N . GLY A 1 79 ? 1.150 -4.073 -8.107 1.00 86.62 79 GLY A N 1
ATOM 574 C CA . GLY A 1 79 ? 1.260 -3.417 -9.394 1.00 86.62 79 GLY A CA 1
ATOM 575 C C . GLY A 1 79 ? 2.046 -4.248 -10.399 1.00 86.62 79 GLY A C 1
ATOM 576 O O . GLY A 1 79 ? 3.017 -4.919 -10.056 1.00 86.62 79 GLY A O 1
ATOM 577 N N . VAL A 1 80 ? 1.639 -4.183 -11.661 1.00 89.56 80 VAL A N 1
ATOM 578 C CA . VAL A 1 80 ? 2.370 -4.747 -12.802 1.00 89.56 80 VAL A CA 1
ATOM 579 C C . VAL A 1 80 ? 2.542 -3.653 -13.846 1.00 89.56 80 VAL A C 1
ATOM 581 O O . VAL A 1 80 ? 1.587 -2.927 -14.134 1.00 89.56 80 VAL A O 1
ATOM 584 N N . ARG A 1 81 ? 3.749 -3.504 -14.399 1.00 89.12 81 ARG A N 1
ATOM 585 C CA . ARG A 1 81 ? 4.014 -2.458 -15.392 1.00 89.12 81 ARG A CA 1
ATOM 586 C C . ARG A 1 81 ? 3.239 -2.745 -16.679 1.00 89.12 81 ARG A C 1
ATOM 588 O O . ARG A 1 81 ? 3.134 -3.892 -17.112 1.00 89.12 81 ARG A O 1
ATOM 595 N N . VAL A 1 82 ? 2.646 -1.706 -17.263 1.00 87.50 82 VAL A N 1
ATOM 596 C CA . VAL A 1 82 ? 1.739 -1.845 -18.417 1.00 87.50 82 VAL A CA 1
ATOM 597 C C . VAL A 1 82 ? 2.484 -2.299 -19.677 1.00 87.50 82 VAL A C 1
ATOM 599 O O . VAL A 1 82 ? 1.926 -3.045 -20.479 1.00 87.50 82 VAL A O 1
ATOM 602 N N . ASP A 1 83 ? 3.731 -1.870 -19.848 1.00 87.12 83 ASP A N 1
ATOM 603 C CA . ASP A 1 83 ? 4.596 -2.196 -20.987 1.00 87.12 83 ASP A CA 1
ATOM 604 C C . ASP A 1 83 ? 5.431 -3.474 -20.782 1.00 87.12 83 ASP A C 1
ATOM 606 O O . ASP A 1 83 ? 5.816 -4.119 -21.756 1.00 87.12 83 ASP A O 1
ATOM 610 N N . ASP A 1 84 ? 5.680 -3.866 -19.531 1.00 87.50 84 ASP A N 1
ATOM 611 C CA . ASP A 1 84 ? 6.463 -5.046 -19.168 1.00 87.50 84 ASP A CA 1
ATOM 612 C C . ASP A 1 84 ? 5.828 -5.805 -17.986 1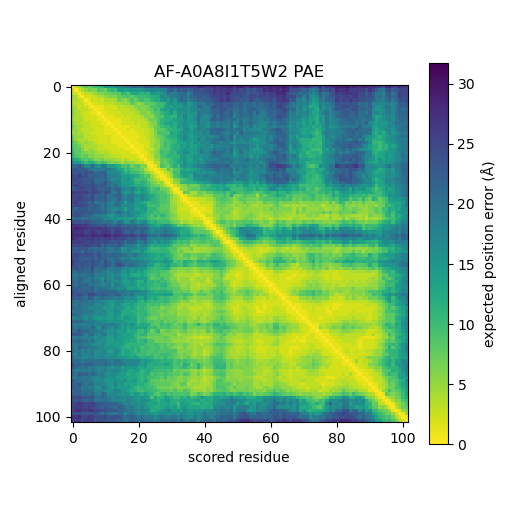.00 87.50 84 ASP A C 1
ATOM 614 O O . ASP A 1 84 ? 6.044 -5.458 -16.819 1.00 87.50 84 ASP A O 1
ATOM 618 N N . PRO A 1 85 ? 5.108 -6.906 -18.259 1.00 84.75 85 PRO A N 1
ATOM 619 C CA . PRO A 1 85 ? 4.446 -7.703 -17.228 1.00 84.75 85 PRO A CA 1
ATOM 620 C C . PRO A 1 85 ? 5.390 -8.407 -16.236 1.00 84.75 85 PRO A C 1
ATOM 622 O O . PRO A 1 85 ? 4.927 -8.983 -15.242 1.00 84.75 85 PRO A O 1
ATOM 625 N N . SER A 1 86 ? 6.698 -8.434 -16.517 1.00 85.38 86 SER A N 1
ATOM 626 C CA . SER A 1 86 ? 7.708 -9.003 -15.620 1.00 85.38 86 SER A CA 1
ATOM 627 C C . SER A 1 86 ? 8.115 -8.035 -14.504 1.00 85.38 86 SER A C 1
ATOM 629 O O . SER A 1 86 ? 8.509 -8.486 -13.426 1.00 85.38 86 SER A O 1
ATOM 631 N N . ALA A 1 87 ? 7.929 -6.727 -14.709 1.00 85.44 87 ALA A N 1
ATOM 632 C CA . ALA A 1 87 ? 8.160 -5.701 -13.703 1.00 85.44 87 ALA A CA 1
ATOM 633 C C . ALA A 1 87 ? 6.954 -5.607 -12.758 1.00 85.44 87 ALA A C 1
ATOM 635 O O . ALA A 1 87 ? 5.878 -5.123 -13.120 1.00 85.44 87 ALA A O 1
ATOM 636 N N . ARG A 1 88 ? 7.145 -6.103 -11.532 1.00 85.88 88 ARG A N 1
ATOM 637 C CA . ARG A 1 88 ? 6.122 -6.157 -10.483 1.00 85.88 88 ARG A CA 1
ATOM 638 C C . ARG A 1 88 ? 6.544 -5.323 -9.286 1.00 85.88 88 ARG A C 1
ATOM 640 O O . ARG A 1 88 ? 7.716 -5.323 -8.921 1.00 85.88 88 ARG A O 1
ATOM 647 N N . ILE A 1 89 ? 5.570 -4.663 -8.687 1.00 83.38 89 ILE A N 1
ATOM 648 C CA . ILE A 1 89 ? 5.711 -3.889 -7.458 1.00 83.38 89 ILE A CA 1
ATOM 649 C C . ILE A 1 89 ? 4.602 -4.302 -6.494 1.00 83.38 89 ILE A C 1
ATOM 651 O O . ILE A 1 89 ? 3.525 -4.723 -6.918 1.00 83.38 89 ILE A O 1
ATOM 655 N N . ASP A 1 90 ? 4.845 -4.192 -5.202 1.00 86.69 90 ASP A N 1
ATOM 656 C CA . ASP A 1 90 ? 3.844 -4.430 -4.174 1.00 86.69 90 ASP A CA 1
ATOM 657 C C . ASP A 1 90 ? 4.139 -3.570 -2.951 1.00 86.69 90 ASP A C 1
ATOM 659 O O . ASP A 1 90 ? 5.279 -3.172 -2.710 1.00 86.69 90 ASP A O 1
ATOM 663 N N . GLY A 1 91 ? 3.086 -3.248 -2.212 1.00 80.44 91 GLY A N 1
ATOM 664 C CA . GLY A 1 91 ? 3.159 -2.392 -1.039 1.00 80.44 91 GLY A CA 1
ATOM 665 C C . GLY A 1 91 ? 1.856 -2.426 -0.257 1.00 80.44 91 GLY A C 1
ATOM 666 O O . GLY A 1 91 ? 0.886 -3.074 -0.653 1.00 80.44 91 GLY A O 1
ATOM 667 N N . CYS A 1 92 ? 1.818 -1.733 0.873 1.00 74.69 92 CYS A N 1
ATOM 668 C CA . CYS A 1 92 ? 0.587 -1.527 1.621 1.00 74.69 92 CYS A CA 1
ATOM 669 C C . CYS A 1 92 ? 0.428 -0.053 1.952 1.00 74.69 92 CYS A C 1
ATOM 671 O O . CYS A 1 92 ? 1.413 0.629 2.206 1.00 74.69 92 CYS A O 1
ATOM 673 N N . ILE A 1 93 ? -0.817 0.425 1.934 1.00 71.19 93 ILE A N 1
ATOM 674 C CA . ILE A 1 93 ? -1.127 1.798 2.325 1.00 71.19 93 ILE A CA 1
ATOM 675 C C . ILE A 1 93 ? -0.934 1.891 3.837 1.00 71.19 93 ILE A C 1
ATOM 677 O O . ILE A 1 93 ? -1.681 1.274 4.605 1.00 71.19 93 ILE A O 1
ATOM 681 N N . GLU A 1 94 ? 0.063 2.654 4.265 1.00 66.38 94 GLU A N 1
ATOM 682 C CA . GLU A 1 94 ? 0.316 2.900 5.680 1.00 66.38 94 GLU A CA 1
ATOM 683 C C . GLU A 1 94 ? -0.439 4.149 6.155 1.00 66.38 94 GLU A C 1
ATOM 685 O O . GLU A 1 94 ? -0.875 4.988 5.368 1.00 66.38 94 GLU A O 1
ATOM 690 N N . LEU A 1 95 ? -0.611 4.308 7.471 1.00 55.25 95 LEU A N 1
ATOM 691 C CA . LEU A 1 95 ? -1.293 5.487 8.028 1.00 55.25 95 LEU A CA 1
ATOM 692 C C . LEU A 1 95 ? -0.600 6.807 7.643 1.00 55.25 95 LEU A C 1
ATOM 694 O O . LEU A 1 95 ? -1.280 7.821 7.500 1.00 55.25 95 LEU A O 1
ATOM 698 N N . GLY A 1 96 ? 0.721 6.790 7.438 1.00 54.50 96 GLY A N 1
ATOM 699 C CA . GLY A 1 96 ? 1.481 7.945 6.949 1.00 54.50 96 GLY A CA 1
ATOM 700 C C . GLY A 1 96 ? 1.111 8.374 5.524 1.00 54.50 96 GLY A C 1
ATOM 701 O O . GLY A 1 96 ? 1.234 9.550 5.206 1.00 54.50 96 GLY A O 1
ATOM 702 N N . ASP A 1 97 ? 0.577 7.461 4.707 1.00 52.53 97 ASP A N 1
ATOM 703 C CA . ASP A 1 97 ? 0.121 7.751 3.339 1.00 52.53 97 ASP A CA 1
ATOM 704 C C . ASP A 1 97 ? -1.287 8.373 3.300 1.00 52.53 97 ASP A C 1
ATOM 706 O O . ASP A 1 97 ? -1.707 8.934 2.288 1.00 52.53 97 ASP A O 1
ATOM 710 N N . ILE A 1 98 ? -2.045 8.248 4.395 1.00 53.12 98 ILE A N 1
ATOM 711 C CA . ILE A 1 98 ? -3.416 8.767 4.535 1.00 53.12 98 ILE A CA 1
ATOM 712 C C . ILE A 1 98 ? -3.413 10.093 5.299 1.00 53.12 98 ILE A C 1
ATOM 714 O O . ILE A 1 98 ? -4.225 10.975 5.020 1.00 53.12 98 ILE A O 1
ATOM 718 N N . VAL A 1 99 ? -2.497 10.243 6.255 1.00 47.06 99 VAL A N 1
ATOM 719 C CA . VAL A 1 99 ? -2.315 11.466 7.034 1.00 47.06 99 VAL A CA 1
ATOM 720 C C . VAL A 1 99 ? -1.174 12.277 6.426 1.00 47.06 99 VAL A C 1
ATOM 722 O O . VAL A 1 99 ? -0.079 12.363 6.976 1.00 47.06 99 VAL A O 1
ATOM 725 N N . THR A 1 100 ? -1.437 12.907 5.284 1.00 47.00 100 THR A N 1
ATOM 726 C CA . THR A 1 100 ? -0.628 14.048 4.853 1.00 47.00 100 THR A CA 1
ATOM 727 C C . THR A 1 100 ? -0.963 15.217 5.779 1.00 47.00 100 THR A C 1
ATOM 729 O O . THR A 1 100 ? -2.029 15.820 5.651 1.00 47.00 100 THR A O 1
ATOM 732 N N . PHE A 1 101 ? -0.102 15.493 6.761 1.00 42.34 101 PHE A N 1
ATOM 733 C CA . PHE A 1 101 ? -0.123 16.772 7.469 1.00 42.34 101 PHE A CA 1
ATOM 734 C C . PHE A 1 101 ? 0.360 17.841 6.481 1.00 42.34 101 PHE A C 1
ATOM 736 O O . PHE A 1 101 ? 1.562 17.965 6.254 1.00 42.34 101 PHE A O 1
ATOM 743 N N . ASP A 1 102 ? -0.592 18.519 5.845 1.00 38.75 102 ASP A N 1
ATOM 744 C CA . ASP A 1 102 ? -0.391 19.846 5.248 1.00 38.75 102 ASP A CA 1
ATOM 745 C C . ASP A 1 102 ? -0.308 20.885 6.384 1.00 38.75 102 ASP A C 1
ATOM 747 O O . ASP A 1 102 ? -1.171 20.816 7.298 1.00 38.75 102 ASP A O 1
#

pLDDT: mean 71.99, std 13.19, range [38.75, 89.56]

Mean predicted aligned error: 11.8 Å

Radius of gyration: 18.29 Å; Cα contacts (8 Å, |Δi|>4): 139; chains: 1; bounding box: 33×29×62 Å